Protein AF-Q1K111-F1 (afdb_monomer_lite)

Sequence (112 aa):
MMNDSLNTLRRFCPIERSYLVIVLLALLLSCILFTKAHALSSRQRPMDMLYNAADSDGNGLISETEWHTVMQKRFEEIDTNNDSQVSLEEMAASRETAKQRFRAMRQSGGAR

Organism: Desulfuromonas acetoxidans (strain DSM 684 / 11070) (NCBI:txid281689)

InterPro domains:
  IPR002048 EF-hand domain [PF13202] (52-71)
  IPR002048 EF-hand domain [PF13202] (72-91)
  IPR002048 EF-hand domain [PS50222] (42-77)
  IPR011992 EF-hand domain pair [SSF47473] (42-92)
  IPR018247 EF-Hand 1, calcium-binding site [PS00018] (55-67)

Structure (mmCIF, N/CA/C/O backbone):
data_AF-Q1K111-F1
#
_entry.id   AF-Q1K111-F1
#
loop_
_atom_site.group_PDB
_atom_site.id
_atom_site.type_symbol
_atom_site.label_atom_id
_atom_site.label_alt_id
_atom_site.label_comp_id
_atom_site.label_asym_id
_atom_site.label_entity_id
_atom_site.label_seq_id
_atom_site.pdbx_PDB_ins_code
_atom_site.Cartn_x
_atom_site.Cartn_y
_atom_site.Cartn_z
_atom_site.occupancy
_atom_site.B_iso_or_equiv
_atom_site.auth_seq_id
_atom_site.auth_comp_id
_atom_site.auth_asym_id
_atom_site.auth_atom_id
_atom_site.pdbx_PDB_model_num
ATOM 1 N N . MET A 1 1 ? 64.146 4.587 -51.206 1.00 52.47 1 MET A N 1
ATOM 2 C CA . MET A 1 1 ? 64.006 3.124 -51.031 1.00 52.47 1 MET A CA 1
ATOM 3 C C . MET A 1 1 ? 63.201 2.683 -49.797 1.00 52.47 1 MET A C 1
ATOM 5 O O . MET A 1 1 ? 63.079 1.485 -49.622 1.00 52.47 1 MET A O 1
ATOM 9 N N . MET A 1 2 ? 62.556 3.559 -49.006 1.00 54.41 2 MET A N 1
ATOM 10 C CA . MET A 1 2 ? 61.626 3.113 -47.940 1.00 54.41 2 MET A CA 1
ATOM 11 C C . MET A 1 2 ? 60.475 4.109 -47.675 1.00 54.41 2 MET A C 1
ATOM 13 O O . MET A 1 2 ? 60.204 4.435 -46.528 1.00 54.41 2 MET A O 1
ATOM 17 N N . ASN A 1 3 ? 59.798 4.644 -48.700 1.00 55.94 3 ASN A N 1
ATOM 18 C CA . ASN A 1 3 ? 58.554 5.402 -48.447 1.00 55.94 3 ASN A CA 1
ATOM 19 C C . ASN A 1 3 ? 57.391 5.086 -49.401 1.00 55.94 3 ASN A C 1
ATOM 21 O O . ASN A 1 3 ? 56.321 5.671 -49.281 1.00 55.94 3 ASN A O 1
ATOM 25 N N . ASP A 1 4 ? 57.563 4.109 -50.295 1.00 56.12 4 ASP A N 1
ATOM 26 C CA . ASP A 1 4 ? 56.508 3.687 -51.225 1.00 56.12 4 ASP A CA 1
ATOM 27 C C . ASP A 1 4 ? 55.656 2.518 -50.693 1.00 56.12 4 ASP A C 1
ATOM 29 O O . ASP A 1 4 ? 54.556 2.282 -51.187 1.00 56.12 4 ASP A O 1
ATOM 33 N N . SER A 1 5 ? 56.087 1.835 -49.622 1.00 55.78 5 SER A N 1
ATOM 34 C CA . SER A 1 5 ? 55.350 0.698 -49.032 1.00 55.78 5 SER A CA 1
ATOM 35 C C . SER A 1 5 ? 54.187 1.080 -48.107 1.00 55.78 5 SER A C 1
ATOM 37 O O . SER A 1 5 ? 53.498 0.191 -47.613 1.00 55.78 5 SER A O 1
ATOM 39 N N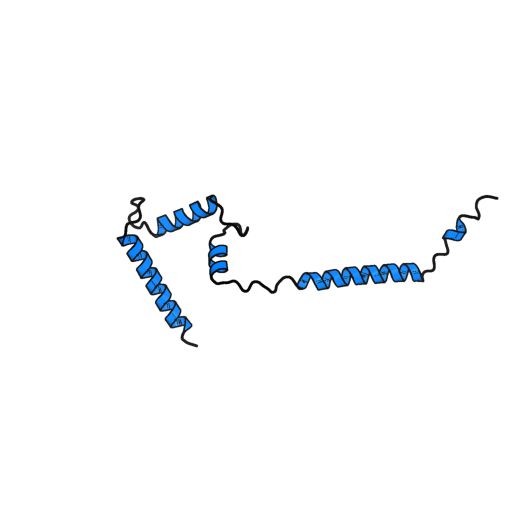 . LEU A 1 6 ? 53.924 2.370 -47.872 1.00 52.94 6 LEU A N 1
ATOM 40 C CA . LEU A 1 6 ? 52.774 2.809 -47.063 1.00 52.94 6 LEU A CA 1
ATOM 41 C C . LEU A 1 6 ? 51.559 3.235 -47.900 1.00 52.94 6 LEU A C 1
ATOM 43 O O . LEU A 1 6 ? 50.477 3.428 -47.349 1.00 52.94 6 LEU A O 1
ATOM 47 N N . ASN A 1 7 ? 51.687 3.327 -49.229 1.00 55.72 7 ASN A N 1
ATOM 48 C CA . ASN A 1 7 ? 50.559 3.671 -50.108 1.00 55.72 7 ASN A CA 1
ATOM 49 C C . ASN A 1 7 ? 49.740 2.456 -50.573 1.00 55.72 7 ASN A C 1
ATOM 51 O O . ASN A 1 7 ? 48.652 2.615 -51.130 1.00 55.72 7 ASN A O 1
ATOM 55 N N . THR A 1 8 ? 50.198 1.239 -50.286 1.00 54.88 8 THR A N 1
ATOM 56 C CA . THR A 1 8 ? 49.452 0.007 -50.579 1.00 54.88 8 THR A CA 1
ATOM 57 C C . THR A 1 8 ? 48.278 -0.211 -49.614 1.00 54.88 8 THR A C 1
ATOM 59 O O . THR A 1 8 ? 47.332 -0.912 -49.958 1.00 54.88 8 THR A O 1
ATOM 62 N N . LEU A 1 9 ? 48.266 0.458 -48.451 1.00 49.62 9 LEU A N 1
ATOM 63 C CA . LEU A 1 9 ? 47.168 0.409 -47.468 1.00 49.62 9 LEU A CA 1
ATOM 64 C C . LEU A 1 9 ? 46.088 1.487 -47.675 1.00 49.62 9 LEU A C 1
ATOM 66 O O . LEU A 1 9 ? 45.190 1.640 -46.850 1.00 49.62 9 LEU A O 1
ATOM 70 N N . ARG A 1 10 ? 46.129 2.227 -48.791 1.00 55.97 10 ARG A N 1
ATOM 71 C CA . ARG A 1 10 ? 45.065 3.165 -49.203 1.00 55.97 10 ARG A CA 1
ATOM 72 C C . ARG A 1 10 ? 44.125 2.608 -50.273 1.00 55.97 10 ARG A C 1
ATOM 74 O O . ARG A 1 10 ? 43.362 3.359 -50.870 1.00 55.97 10 ARG A O 1
ATOM 81 N N . ARG A 1 11 ? 44.142 1.295 -50.510 1.00 57.53 11 ARG A N 1
ATOM 82 C CA . ARG A 1 11 ? 43.226 0.620 -51.444 1.00 57.53 11 ARG A CA 1
ATOM 83 C C . ARG A 1 11 ? 42.224 -0.271 -50.718 1.00 57.53 11 ARG A C 1
ATOM 85 O O . ARG A 1 11 ? 42.028 -1.420 -51.089 1.00 57.53 11 ARG A O 1
ATOM 92 N N . PHE A 1 12 ? 41.574 0.259 -49.687 1.00 54.00 12 PHE A N 1
ATOM 93 C CA . PHE A 1 12 ? 40.385 -0.388 -49.142 1.00 54.00 12 PHE A CA 1
ATOM 94 C C . PHE A 1 12 ? 39.166 0.144 -49.891 1.00 54.00 12 PHE A C 1
ATOM 96 O O . PHE A 1 12 ? 38.782 1.304 -49.754 1.00 54.00 12 PHE A O 1
ATOM 103 N N . CYS A 1 13 ? 38.654 -0.719 -50.766 1.00 49.59 13 CYS A N 1
ATOM 104 C CA . CYS A 1 13 ? 37.489 -0.540 -51.623 1.00 49.59 13 CYS A CA 1
ATOM 105 C C . CYS A 1 13 ? 36.330 0.160 -50.872 1.00 49.59 13 CYS A C 1
ATOM 107 O O . CYS A 1 13 ? 36.056 -0.206 -49.726 1.00 49.59 13 CYS A O 1
ATOM 109 N N . PRO A 1 14 ? 35.601 1.120 -51.481 1.00 55.59 14 PRO A N 1
ATOM 110 C CA . PRO A 1 14 ? 34.495 1.829 -50.816 1.00 55.59 14 PRO A CA 1
ATOM 111 C C . PRO A 1 14 ? 33.347 0.901 -50.371 1.00 55.59 14 PRO A C 1
ATOM 113 O O . PRO A 1 14 ? 32.557 1.269 -49.508 1.00 55.59 14 PRO A O 1
ATOM 116 N N . ILE A 1 15 ? 33.292 -0.317 -50.915 1.00 58.72 15 ILE A N 1
ATOM 117 C CA . ILE A 1 15 ? 32.238 -1.314 -50.698 1.00 58.72 15 ILE A CA 1
ATOM 118 C C . ILE A 1 15 ? 32.279 -1.907 -49.274 1.00 58.72 15 ILE A C 1
ATOM 120 O O . ILE A 1 15 ? 31.231 -2.077 -48.655 1.00 58.72 15 ILE A O 1
ATOM 124 N N . GLU A 1 16 ? 33.469 -2.139 -48.708 1.00 62.19 16 GLU A N 1
ATOM 125 C CA . GLU A 1 16 ? 33.656 -2.718 -47.360 1.00 62.19 16 GLU A CA 1
ATOM 126 C C . GLU A 1 16 ? 33.174 -1.760 -46.256 1.00 62.19 16 GLU A C 1
ATOM 128 O O . GLU A 1 16 ? 32.518 -2.158 -45.292 1.00 62.19 16 GLU A O 1
ATOM 133 N N . ARG A 1 17 ? 33.440 -0.456 -46.427 1.00 66.75 17 ARG A N 1
ATOM 134 C CA . ARG A 1 17 ? 32.986 0.586 -45.492 1.00 66.75 17 ARG A CA 1
ATOM 135 C C . ARG A 1 17 ? 31.476 0.794 -45.565 1.00 66.75 17 ARG A C 1
ATOM 137 O O . ARG A 1 17 ? 30.852 0.998 -44.528 1.00 66.75 17 ARG A O 1
ATOM 144 N N . SER A 1 18 ? 30.886 0.699 -46.757 1.00 74.12 18 SER A N 1
ATOM 145 C CA . SER A 1 18 ? 29.431 0.754 -46.923 1.00 74.12 18 SER A CA 1
ATOM 146 C C . SER A 1 18 ? 28.732 -0.429 -46.251 1.00 74.12 18 SER A C 1
ATOM 148 O O . SER A 1 18 ? 27.710 -0.232 -45.599 1.00 74.12 18 SER A O 1
ATOM 150 N N . TYR A 1 19 ? 29.300 -1.635 -46.338 1.00 77.12 19 TYR A N 1
ATOM 151 C CA . TYR A 1 19 ? 28.715 -2.826 -45.719 1.00 77.12 19 TYR A CA 1
ATOM 152 C C . TYR A 1 19 ? 28.759 -2.766 -44.186 1.00 77.12 19 TYR A C 1
ATOM 154 O O . TYR A 1 19 ? 27.769 -3.069 -43.520 1.00 77.12 19 TYR A O 1
ATOM 162 N N . LEU A 1 20 ? 29.871 -2.278 -43.626 1.00 79.00 20 LEU A N 1
ATOM 163 C CA . LEU A 1 20 ? 30.030 -2.084 -42.184 1.00 79.00 20 LEU A CA 1
ATOM 164 C C . LEU A 1 20 ? 28.998 -1.082 -41.637 1.00 79.00 20 LEU A C 1
ATOM 166 O O . LEU A 1 20 ? 28.357 -1.352 -40.623 1.00 79.00 20 LEU A O 1
ATOM 170 N N . VAL A 1 21 ? 28.762 0.031 -42.342 1.00 83.44 21 VAL A N 1
ATOM 171 C CA . VAL A 1 21 ? 27.752 1.031 -41.952 1.00 83.44 21 VAL A CA 1
ATOM 172 C C . VAL A 1 21 ? 26.331 0.456 -42.004 1.00 83.44 21 VAL A C 1
ATOM 174 O O . VAL A 1 21 ? 25.549 0.691 -41.085 1.00 83.44 21 VAL A O 1
ATOM 177 N N . ILE A 1 22 ? 25.995 -0.335 -43.027 1.00 86.00 22 ILE A N 1
ATOM 178 C CA . ILE A 1 22 ? 24.657 -0.934 -43.170 1.00 86.00 22 ILE A CA 1
ATOM 179 C C . ILE A 1 22 ? 24.384 -1.967 -42.067 1.00 86.00 22 ILE A C 1
ATOM 181 O O . ILE A 1 22 ? 23.303 -1.949 -41.480 1.00 86.00 22 ILE A O 1
ATOM 185 N N . VAL A 1 23 ? 25.353 -2.828 -41.736 1.00 86.44 23 VAL A N 1
ATOM 186 C CA . VAL A 1 23 ? 25.207 -3.815 -40.649 1.00 86.44 23 VAL A CA 1
ATOM 187 C C . VAL A 1 23 ? 25.032 -3.118 -39.298 1.00 86.44 23 VAL A C 1
ATOM 189 O O . VAL A 1 23 ? 24.188 -3.522 -38.501 1.00 86.44 23 VAL A O 1
ATOM 192 N N . LEU A 1 24 ? 25.766 -2.030 -39.054 1.00 85.56 24 LEU A N 1
ATOM 193 C CA . LEU A 1 24 ? 25.672 -1.264 -37.810 1.00 85.56 24 LEU A CA 1
ATOM 194 C C . LEU A 1 24 ? 24.309 -0.561 -37.685 1.00 85.56 24 LEU A C 1
ATOM 196 O O . LEU A 1 24 ? 23.682 -0.617 -36.629 1.00 85.56 24 LEU A O 1
ATOM 200 N N . LEU A 1 25 ? 23.791 0.006 -38.779 1.00 86.62 25 LEU A N 1
ATOM 201 C CA . LEU A 1 25 ? 22.437 0.569 -38.827 1.00 86.62 25 LEU A CA 1
ATOM 202 C C . LEU A 1 25 ? 21.352 -0.500 -38.642 1.00 86.62 25 LEU A C 1
ATOM 204 O O . LEU A 1 25 ? 20.386 -0.254 -37.924 1.00 86.62 25 LEU A O 1
ATOM 208 N N . ALA A 1 26 ? 21.511 -1.688 -39.231 1.00 85.00 26 ALA A N 1
ATOM 209 C CA . ALA A 1 26 ? 20.571 -2.797 -39.067 1.00 85.00 26 ALA A CA 1
ATOM 210 C C . ALA A 1 26 ? 20.544 -3.325 -37.621 1.00 85.00 26 ALA A C 1
ATOM 212 O O . ALA A 1 26 ? 19.467 -3.578 -37.078 1.00 85.00 26 ALA A O 1
ATOM 213 N N . LEU A 1 27 ? 21.707 -3.421 -36.965 1.00 83.50 27 LEU A N 1
ATOM 214 C CA . LEU A 1 27 ? 21.811 -3.796 -35.552 1.00 83.50 27 LEU A CA 1
ATOM 215 C C . LEU A 1 27 ? 21.152 -2.752 -34.641 1.00 83.50 27 LEU A C 1
ATOM 217 O O . LEU A 1 27 ? 20.359 -3.112 -33.770 1.00 83.50 27 LEU A O 1
ATOM 221 N N . LEU A 1 28 ? 21.390 -1.462 -34.888 1.00 81.50 28 LEU A N 1
ATOM 222 C CA . LEU A 1 28 ? 20.743 -0.378 -34.143 1.00 81.50 28 LEU A CA 1
ATOM 223 C C . LEU A 1 28 ? 19.221 -0.350 -34.368 1.00 81.50 28 LEU A C 1
ATOM 225 O O . LEU A 1 28 ? 18.466 -0.218 -33.406 1.00 81.50 28 LEU A O 1
ATOM 229 N N . LEU A 1 29 ? 18.756 -0.549 -35.606 1.00 82.44 29 LEU A N 1
ATOM 230 C CA . LEU A 1 29 ? 17.330 -0.628 -35.938 1.00 82.44 29 LEU A CA 1
ATOM 231 C C . LEU A 1 29 ? 16.657 -1.815 -35.231 1.00 82.44 29 LEU A C 1
ATOM 233 O O . LEU A 1 29 ? 15.566 -1.673 -34.679 1.00 82.44 29 LEU A O 1
ATOM 237 N N . SER A 1 30 ? 17.324 -2.971 -35.195 1.00 75.12 30 SER A N 1
ATOM 238 C CA . SER A 1 30 ? 16.819 -4.160 -34.503 1.00 75.12 30 SER A CA 1
ATOM 239 C C . SER A 1 30 ? 16.714 -3.957 -32.983 1.00 75.12 30 SER A C 1
ATOM 241 O O . SER A 1 30 ? 15.726 -4.369 -32.377 1.00 75.12 30 SER A O 1
ATOM 243 N N . CYS A 1 31 ? 17.655 -3.222 -32.378 1.00 72.62 31 CYS A N 1
ATOM 244 C CA . CYS A 1 31 ? 17.629 -2.846 -30.961 1.00 72.62 31 CYS A CA 1
ATOM 245 C C . CYS A 1 31 ? 16.421 -1.947 -30.612 1.00 72.62 31 CYS A C 1
ATOM 247 O O . CYS A 1 31 ? 15.755 -2.134 -29.589 1.00 72.62 31 CYS A O 1
ATOM 249 N N . ILE A 1 32 ? 16.069 -1.016 -31.505 1.00 72.56 32 ILE A N 1
ATOM 250 C CA . ILE A 1 32 ? 14.913 -0.117 -31.336 1.00 72.56 32 ILE A CA 1
ATOM 251 C C . ILE A 1 32 ? 13.580 -0.880 -31.443 1.00 72.56 32 ILE A C 1
ATOM 253 O O . ILE A 1 32 ? 12.609 -0.531 -30.772 1.00 72.56 32 ILE A O 1
ATOM 257 N N . LEU A 1 33 ? 13.516 -1.936 -32.258 1.00 64.38 33 LEU A N 1
ATOM 258 C CA . LEU A 1 33 ? 12.312 -2.763 -32.394 1.00 64.38 33 LEU A CA 1
ATOM 259 C C . LEU A 1 33 ? 12.140 -3.749 -31.226 1.00 64.38 33 LEU A C 1
ATOM 261 O O . LEU A 1 33 ? 11.012 -4.005 -30.806 1.00 64.38 33 LEU A O 1
ATOM 265 N N . PHE A 1 34 ? 13.236 -4.261 -30.660 1.00 63.59 34 PHE A N 1
ATOM 266 C CA . PHE A 1 34 ? 13.196 -5.251 -29.577 1.00 63.59 34 PHE A CA 1
ATOM 267 C C . PHE A 1 34 ? 12.817 -4.651 -28.209 1.00 63.59 34 PHE A C 1
ATOM 269 O O . PHE A 1 34 ? 12.185 -5.311 -27.385 1.00 63.59 34 PHE A O 1
ATOM 276 N N . THR A 1 35 ? 13.107 -3.368 -27.974 1.00 59.06 35 THR A N 1
ATOM 277 C CA . THR A 1 35 ? 12.790 -2.676 -26.706 1.00 59.06 35 THR A CA 1
ATOM 278 C C . THR A 1 35 ? 11.294 -2.457 -26.453 1.00 59.06 35 THR A C 1
ATOM 280 O O . THR A 1 35 ? 10.900 -2.234 -25.310 1.00 59.06 35 THR A O 1
ATOM 283 N N . LYS A 1 36 ? 10.427 -2.569 -27.468 1.00 53.91 36 LYS A N 1
ATOM 284 C CA . LYS A 1 36 ? 8.969 -2.415 -27.293 1.00 53.91 36 LYS A CA 1
ATOM 285 C C . LYS A 1 36 ? 8.232 -3.701 -26.898 1.00 53.91 36 LYS A C 1
ATOM 287 O O . LYS A 1 36 ? 7.034 -3.644 -26.636 1.00 53.91 36 LYS A O 1
ATOM 292 N N . ALA A 1 37 ? 8.913 -4.846 -26.830 1.00 54.56 37 ALA A N 1
ATOM 293 C CA . ALA A 1 37 ? 8.277 -6.143 -26.578 1.00 54.56 37 ALA A CA 1
ATOM 294 C C . ALA A 1 37 ? 8.177 -6.538 -25.087 1.00 54.56 37 ALA A C 1
ATOM 296 O O . ALA A 1 37 ? 7.596 -7.572 -24.770 1.00 54.56 37 ALA A O 1
ATOM 297 N N . HIS A 1 38 ? 8.683 -5.722 -24.157 1.00 54.00 38 HIS A N 1
ATOM 298 C CA . HIS A 1 38 ? 8.741 -6.060 -22.725 1.00 54.00 38 HIS A CA 1
ATOM 299 C C . HIS A 1 38 ? 7.571 -5.535 -21.869 1.00 54.00 38 HIS A C 1
ATOM 301 O O . HIS A 1 38 ? 7.687 -5.478 -20.649 1.00 54.00 38 HIS A O 1
ATOM 307 N N . ALA A 1 39 ? 6.434 -5.166 -22.466 1.00 57.47 39 ALA A N 1
ATOM 308 C CA . ALA A 1 39 ? 5.305 -4.572 -21.732 1.00 57.47 39 ALA A CA 1
ATOM 309 C C . ALA A 1 39 ? 3.992 -5.370 -21.817 1.00 57.47 39 ALA A C 1
ATOM 311 O O . ALA A 1 39 ? 2.915 -4.795 -21.690 1.00 57.47 39 ALA A O 1
ATOM 312 N N . LEU A 1 40 ? 4.042 -6.685 -22.048 1.00 52.69 40 LEU A N 1
ATOM 313 C CA . LEU A 1 40 ? 2.828 -7.501 -22.171 1.00 52.69 40 LEU A CA 1
ATOM 314 C C . LEU A 1 40 ? 2.947 -8.843 -21.448 1.00 52.69 40 LEU A C 1
ATOM 316 O O . LEU A 1 40 ? 2.819 -9.882 -22.079 1.00 52.69 40 LEU A O 1
ATOM 320 N N . SER A 1 41 ? 3.173 -8.853 -20.132 1.00 55.97 41 SER A N 1
ATOM 321 C CA . SER A 1 41 ? 2.730 -9.992 -19.311 1.00 55.97 41 SER A CA 1
ATOM 322 C C . SER A 1 41 ? 2.819 -9.707 -17.810 1.00 55.97 41 SER A C 1
ATOM 324 O O . SER A 1 41 ? 3.579 -10.344 -17.086 1.00 55.97 41 SER A O 1
ATOM 326 N N . SER A 1 42 ? 1.977 -8.816 -17.302 1.00 57.75 42 SER A N 1
ATOM 327 C CA . SER A 1 42 ? 1.489 -8.966 -15.932 1.00 57.75 42 SER A CA 1
ATOM 328 C C . SER A 1 42 ? -0.022 -9.115 -16.000 1.00 57.75 42 SER A C 1
ATOM 330 O O . SER A 1 42 ? -0.799 -8.168 -15.924 1.00 57.75 42 SER A O 1
ATOM 332 N N . ARG A 1 43 ? -0.474 -10.361 -16.165 1.00 55.28 43 ARG A N 1
ATOM 333 C CA . ARG A 1 43 ? -1.824 -10.726 -15.739 1.00 55.28 43 ARG A CA 1
ATOM 334 C C . ARG A 1 43 ? -1.817 -10.631 -14.214 1.00 55.28 43 ARG A C 1
ATOM 336 O O . ARG A 1 43 ? -1.614 -11.647 -13.556 1.00 55.28 43 ARG A O 1
ATOM 343 N N . GLN A 1 44 ? -1.930 -9.406 -13.690 1.00 54.12 44 GLN A N 1
ATOM 344 C CA . GLN A 1 44 ? -1.950 -9.118 -12.260 1.00 54.12 44 GLN A CA 1
ATOM 345 C C . GLN A 1 44 ? -3.041 -9.978 -11.646 1.00 54.12 44 GLN A C 1
ATOM 347 O O . GLN A 1 44 ? -4.235 -9.822 -11.926 1.00 54.12 44 GLN A O 1
ATOM 352 N N . ARG A 1 45 ? -2.612 -10.957 -10.857 1.00 60.00 45 ARG A N 1
ATOM 353 C CA . ARG A 1 45 ? -3.526 -11.706 -10.015 1.00 60.00 45 ARG A CA 1
ATOM 354 C C . ARG A 1 45 ? -4.119 -10.687 -9.038 1.00 60.00 45 ARG A C 1
ATOM 356 O O . ARG A 1 45 ? -3.436 -9.736 -8.669 1.00 60.00 45 ARG A O 1
ATOM 363 N N . PRO A 1 46 ? -5.371 -10.845 -8.592 1.00 61.06 46 PRO A N 1
ATOM 364 C CA . PRO A 1 46 ? -5.971 -9.910 -7.637 1.00 61.06 46 PRO A CA 1
ATOM 365 C C . PRO A 1 46 ? -5.118 -9.715 -6.367 1.00 61.06 46 PRO A C 1
ATOM 367 O O . PRO A 1 46 ? -5.156 -8.647 -5.766 1.00 61.06 46 PRO A O 1
ATOM 370 N N . MET A 1 47 ? -4.293 -10.706 -6.007 1.00 59.53 47 MET A N 1
ATOM 371 C CA . MET A 1 47 ? -3.301 -10.597 -4.932 1.00 59.53 47 MET A CA 1
ATOM 372 C C . MET A 1 47 ? -2.163 -9.614 -5.237 1.00 59.53 47 MET A C 1
ATOM 374 O O . MET A 1 47 ? -1.732 -8.907 -4.334 1.00 59.53 47 MET A O 1
ATOM 378 N N . ASP A 1 48 ? -1.724 -9.512 -6.492 1.00 68.06 48 ASP A N 1
ATOM 379 C CA . ASP A 1 48 ? -0.638 -8.615 -6.905 1.00 68.06 48 ASP A CA 1
ATOM 380 C C . ASP A 1 48 ? -1.076 -7.148 -6.811 1.00 68.06 48 ASP A C 1
ATOM 382 O O . ASP A 1 48 ? -0.278 -6.281 -6.479 1.00 68.06 48 ASP A O 1
ATOM 386 N N . MET A 1 49 ? -2.362 -6.852 -7.048 1.00 67.19 49 MET A N 1
ATOM 387 C CA . MET A 1 49 ? -2.885 -5.493 -6.858 1.00 67.19 49 MET A CA 1
ATOM 388 C C . MET A 1 49 ? -2.911 -5.085 -5.387 1.00 67.19 49 MET A C 1
ATOM 390 O O . MET A 1 49 ? -2.604 -3.942 -5.071 1.00 67.19 49 MET A O 1
ATOM 394 N N . LEU A 1 50 ? -3.276 -6.006 -4.490 1.00 69.44 50 LEU A N 1
ATOM 395 C CA . LEU A 1 50 ? -3.274 -5.726 -3.056 1.00 69.44 50 LEU A CA 1
ATOM 396 C C . LEU A 1 50 ? -1.845 -5.560 -2.530 1.00 69.44 50 LEU A C 1
ATOM 398 O O . LEU A 1 50 ? -1.598 -4.690 -1.703 1.00 69.44 50 LEU A O 1
ATOM 402 N N . TYR A 1 51 ? -0.921 -6.379 -3.032 1.00 71.38 51 TYR A N 1
ATOM 403 C CA . TYR A 1 51 ? 0.491 -6.306 -2.682 1.00 71.38 51 TYR A CA 1
ATOM 404 C C . TYR A 1 51 ? 1.108 -4.977 -3.126 1.00 71.38 51 TYR A C 1
ATOM 406 O O . TYR A 1 51 ? 1.657 -4.255 -2.303 1.00 71.38 51 TYR A O 1
ATOM 414 N N . ASN A 1 52 ? 0.893 -4.588 -4.385 1.00 71.19 52 ASN A N 1
ATOM 415 C CA . ASN A 1 52 ? 1.360 -3.305 -4.917 1.00 71.19 52 ASN A CA 1
ATOM 416 C C . ASN A 1 52 ? 0.671 -2.093 -4.273 1.00 71.19 52 ASN A C 1
ATOM 418 O O . ASN A 1 52 ? 1.180 -0.987 -4.362 1.00 71.19 52 ASN A O 1
ATOM 422 N N . ALA A 1 53 ? -0.510 -2.265 -3.676 1.00 70.44 53 ALA A N 1
ATOM 423 C CA . ALA A 1 53 ? -1.165 -1.199 -2.921 1.00 70.44 53 ALA A CA 1
ATOM 424 C C . ALA A 1 53 ? -0.592 -1.036 -1.503 1.00 70.44 53 ALA A C 1
ATOM 426 O O . ALA A 1 53 ? -0.801 0.005 -0.884 1.00 70.44 53 ALA A O 1
ATOM 427 N N . ALA A 1 54 ? 0.067 -2.067 -0.969 1.00 73.00 54 ALA A N 1
ATOM 428 C CA . ALA A 1 54 ? 0.741 -2.017 0.326 1.00 73.00 54 ALA A CA 1
ATOM 429 C C . ALA A 1 54 ? 2.198 -1.548 0.193 1.00 73.00 54 ALA A C 1
ATOM 431 O O . ALA A 1 54 ? 2.679 -0.809 1.050 1.00 73.00 54 ALA A O 1
ATOM 432 N N . ASP A 1 55 ? 2.861 -1.966 -0.884 1.00 77.19 55 ASP A N 1
ATOM 433 C CA . ASP A 1 55 ? 4.198 -1.541 -1.288 1.00 77.19 55 ASP A CA 1
ATOM 434 C C . ASP A 1 55 ? 4.180 -0.056 -1.697 1.00 77.19 55 ASP A C 1
ATOM 436 O O . ASP A 1 55 ? 3.628 0.321 -2.733 1.00 77.19 55 ASP A O 1
ATOM 440 N N . SER A 1 56 ? 4.705 0.803 -0.823 1.00 74.44 56 SER A N 1
ATOM 441 C CA . SER A 1 56 ? 4.629 2.257 -0.995 1.00 74.44 56 SER A CA 1
ATOM 442 C C . SER A 1 56 ? 5.798 2.794 -1.814 1.00 74.44 56 SER A C 1
ATOM 444 O O . SER A 1 56 ? 5.663 3.850 -2.438 1.00 74.44 56 SER A O 1
ATOM 446 N N . ASP A 1 57 ? 6.932 2.092 -1.808 1.00 77.06 57 ASP A N 1
ATOM 447 C CA . ASP A 1 57 ? 8.121 2.462 -2.571 1.00 77.06 57 ASP A CA 1
ATOM 448 C C . ASP A 1 57 ? 8.206 1.768 -3.949 1.00 77.06 57 ASP A C 1
ATOM 450 O O . ASP A 1 57 ? 8.955 2.220 -4.823 1.00 77.06 57 ASP A O 1
ATOM 454 N N . GLY A 1 58 ? 7.373 0.750 -4.188 1.00 77.25 58 GLY A N 1
ATOM 455 C CA . GLY A 1 58 ? 7.233 0.057 -5.466 1.00 77.25 58 GLY A CA 1
ATOM 456 C C . GLY A 1 58 ? 8.379 -0.909 -5.765 1.00 77.25 58 GLY A C 1
ATOM 457 O O . GLY A 1 58 ? 8.639 -1.199 -6.940 1.00 77.25 58 GLY A O 1
ATOM 458 N N . ASN A 1 59 ? 9.101 -1.367 -4.739 1.00 78.38 59 ASN A N 1
ATOM 459 C CA . ASN A 1 59 ? 10.265 -2.239 -4.887 1.00 78.38 59 ASN A CA 1
ATOM 460 C C . ASN A 1 59 ? 9.898 -3.741 -5.012 1.00 78.38 59 ASN A C 1
ATOM 462 O O . ASN A 1 59 ? 10.771 -4.570 -5.292 1.00 78.38 59 ASN A O 1
ATOM 466 N N . GLY A 1 60 ? 8.620 -4.099 -4.847 1.00 73.94 60 GLY A N 1
ATOM 467 C CA . GLY A 1 60 ? 8.108 -5.469 -4.898 1.00 73.94 60 GLY A CA 1
ATOM 468 C C . GLY A 1 60 ? 8.301 -6.279 -3.609 1.00 73.94 60 GLY A C 1
ATOM 469 O O . GLY A 1 60 ? 8.101 -7.496 -3.632 1.00 73.94 60 GLY A O 1
ATOM 470 N N . LEU A 1 61 ? 8.679 -5.638 -2.502 1.00 79.75 61 LEU A N 1
ATOM 471 C CA . LEU A 1 61 ? 8.917 -6.197 -1.172 1.00 79.75 61 LEU A CA 1
ATOM 472 C C . LEU A 1 61 ? 8.310 -5.276 -0.106 1.00 79.75 61 LEU A C 1
ATOM 474 O O . LEU A 1 61 ? 8.630 -4.102 -0.027 1.00 79.75 61 LEU A O 1
ATOM 478 N N . ILE A 1 62 ? 7.507 -5.827 0.801 1.00 80.25 62 ILE A N 1
ATOM 479 C CA . ILE A 1 62 ? 7.011 -5.056 1.950 1.00 80.25 62 ILE A CA 1
ATOM 480 C C . ILE A 1 62 ? 8.095 -5.030 3.031 1.00 80.25 62 ILE A C 1
ATOM 482 O O . ILE A 1 62 ? 8.387 -6.058 3.652 1.00 80.25 62 ILE A O 1
ATOM 486 N N . SER A 1 63 ? 8.681 -3.858 3.262 1.00 83.12 63 SER A N 1
ATOM 487 C CA . SER A 1 63 ? 9.632 -3.633 4.352 1.00 83.12 63 SER A CA 1
ATOM 488 C C . SER A 1 63 ? 8.933 -3.510 5.716 1.00 83.12 63 SER A C 1
ATOM 490 O O . SER A 1 63 ? 7.738 -3.225 5.813 1.00 83.12 63 SER A O 1
ATOM 492 N N . GLU A 1 64 ? 9.682 -3.695 6.809 1.00 84.94 64 GLU A N 1
ATOM 493 C CA . GLU A 1 64 ? 9.160 -3.530 8.177 1.00 84.94 64 GLU A CA 1
ATOM 494 C C . GLU A 1 64 ? 8.619 -2.111 8.418 1.00 84.94 64 GLU A C 1
ATOM 496 O O . GLU A 1 64 ? 7.590 -1.923 9.067 1.00 84.94 64 GLU A O 1
ATOM 501 N N . THR A 1 65 ? 9.275 -1.102 7.846 1.00 86.19 65 THR A N 1
ATOM 502 C CA . THR A 1 65 ? 8.879 0.304 7.982 1.00 86.19 65 THR A CA 1
ATOM 503 C C . THR A 1 65 ? 7.558 0.595 7.267 1.00 86.19 65 THR A C 1
ATOM 505 O O . THR A 1 65 ? 6.692 1.292 7.806 1.00 86.19 65 THR A O 1
ATOM 508 N N . GLU A 1 66 ? 7.364 0.024 6.078 1.00 80.56 66 GLU A N 1
ATOM 509 C CA . GLU A 1 66 ? 6.095 0.112 5.349 1.00 80.56 66 GLU A CA 1
ATOM 510 C C . GLU A 1 66 ? 4.986 -0.639 6.077 1.00 80.56 66 GLU A C 1
ATOM 512 O O . GLU A 1 66 ? 3.881 -0.115 6.226 1.00 80.56 66 GLU A O 1
ATOM 517 N N . TRP A 1 67 ? 5.296 -1.818 6.620 1.00 82.00 67 TRP A N 1
ATOM 518 C CA . TRP A 1 67 ? 4.357 -2.565 7.444 1.00 82.00 67 TRP A CA 1
ATOM 519 C C . TRP A 1 67 ? 3.893 -1.750 8.654 1.00 82.00 67 TRP A C 1
ATOM 521 O O . TRP A 1 67 ? 2.689 -1.608 8.861 1.00 82.00 67 TRP A O 1
ATOM 531 N N . HIS A 1 68 ? 4.817 -1.154 9.413 1.00 85.88 68 HIS A N 1
ATOM 532 C CA . HIS A 1 68 ? 4.480 -0.304 10.557 1.00 85.88 68 HIS A CA 1
ATOM 533 C C . HIS A 1 68 ? 3.607 0.888 10.161 1.00 85.88 68 HIS A C 1
ATOM 535 O O . HIS A 1 68 ? 2.604 1.156 10.819 1.00 85.88 68 HIS A O 1
ATOM 541 N N . THR A 1 69 ? 3.939 1.561 9.059 1.00 85.44 69 THR A N 1
ATOM 542 C CA . THR A 1 69 ? 3.184 2.726 8.578 1.00 85.44 69 THR A CA 1
ATOM 543 C C . THR A 1 69 ? 1.758 2.346 8.175 1.00 85.44 69 THR A C 1
ATOM 545 O O . THR A 1 69 ? 0.800 3.047 8.510 1.00 85.44 69 THR A O 1
ATOM 548 N N . VAL A 1 70 ? 1.591 1.225 7.467 1.00 84.75 70 VAL A N 1
ATOM 549 C CA . VAL A 1 70 ? 0.273 0.734 7.045 1.00 84.75 70 VAL A CA 1
ATOM 550 C C . VAL A 1 70 ? -0.530 0.225 8.240 1.00 84.75 70 VAL A C 1
ATOM 552 O O . VAL A 1 70 ? -1.724 0.511 8.332 1.00 84.75 70 VAL A O 1
ATOM 555 N N . MET A 1 71 ? 0.098 -0.508 9.160 1.00 84.31 71 MET A N 1
ATOM 556 C CA . MET A 1 71 ? -0.572 -1.003 10.362 1.00 84.31 71 MET A CA 1
ATOM 557 C C . MET A 1 71 ? -1.010 0.136 11.270 1.00 84.31 71 MET A C 1
ATOM 559 O O . MET A 1 71 ? -2.133 0.090 11.751 1.00 84.31 71 MET A O 1
ATOM 563 N N . GLN A 1 72 ? -0.188 1.169 11.452 1.00 87.00 72 GLN A N 1
ATOM 564 C CA . GLN A 1 72 ? -0.551 2.328 12.262 1.00 87.00 72 GLN A CA 1
ATOM 565 C C . GLN A 1 72 ? -1.777 3.047 11.691 1.00 87.00 72 GLN A C 1
ATOM 567 O O . GLN A 1 72 ? -2.747 3.255 12.410 1.00 87.00 72 GLN A O 1
ATOM 572 N N . LYS A 1 73 ? -1.790 3.339 10.384 1.00 86.50 7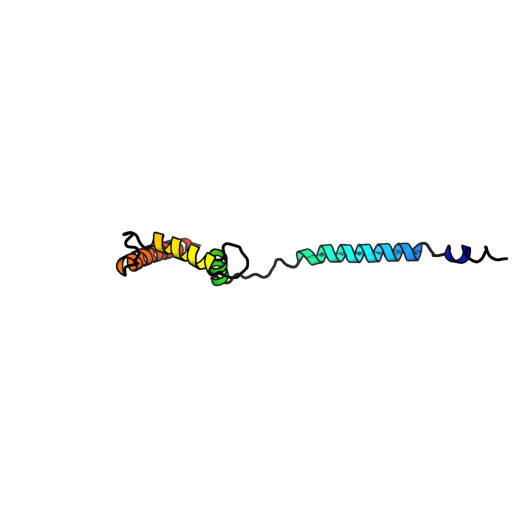3 LYS A N 1
ATOM 573 C CA . LYS A 1 73 ? -2.961 3.954 9.737 1.00 86.50 73 LYS A CA 1
ATOM 574 C C . LYS A 1 73 ? -4.215 3.097 9.886 1.00 86.50 73 LYS A C 1
ATOM 576 O O . LYS A 1 73 ? -5.280 3.604 10.206 1.00 86.50 73 LYS A O 1
ATOM 581 N N . ARG A 1 74 ? -4.092 1.782 9.679 1.00 84.94 74 ARG A N 1
ATOM 582 C CA . ARG A 1 74 ? -5.220 0.855 9.856 1.00 84.94 74 ARG A CA 1
ATOM 583 C C . ARG A 1 74 ? -5.691 0.777 11.298 1.00 84.94 74 ARG A C 1
ATOM 585 O O . ARG A 1 74 ? -6.878 0.597 11.530 1.00 84.94 74 ARG A O 1
ATOM 592 N N . PHE A 1 75 ? -4.765 0.860 12.240 1.00 86.44 75 PHE A N 1
ATOM 593 C CA . PHE A 1 75 ? -5.069 0.859 13.655 1.00 86.44 75 PHE A CA 1
ATOM 594 C C . PHE A 1 75 ? -5.884 2.102 14.017 1.00 86.44 75 PHE A C 1
ATOM 596 O O . PHE A 1 75 ? -6.978 1.955 14.538 1.00 86.44 75 PHE A O 1
ATOM 603 N N . GLU A 1 76 ? -5.426 3.289 13.615 1.00 87.00 76 GLU A N 1
ATOM 604 C CA . GLU A 1 76 ? -6.139 4.565 13.792 1.00 87.00 76 GLU A CA 1
ATOM 605 C C . GLU A 1 76 ? -7.523 4.582 13.109 1.00 87.00 76 GLU A C 1
ATOM 607 O O . GLU A 1 76 ? -8.447 5.238 13.577 1.00 87.00 76 GLU A O 1
ATOM 612 N N . GLU A 1 77 ? -7.696 3.853 12.002 1.00 85.81 77 GLU A N 1
ATOM 613 C CA . GLU A 1 77 ? -8.993 3.714 11.325 1.00 85.81 77 GLU A CA 1
ATOM 614 C C . GLU A 1 77 ? -9.977 2.777 12.051 1.00 85.81 77 GLU A C 1
ATOM 616 O O . GLU A 1 77 ? -11.190 2.919 11.879 1.00 85.81 77 GLU A O 1
ATOM 621 N N . ILE A 1 78 ? -9.477 1.783 12.795 1.00 86.44 78 ILE A N 1
ATOM 622 C CA . ILE A 1 78 ? -10.301 0.771 13.478 1.00 86.44 78 ILE A CA 1
ATOM 623 C C . ILE A 1 78 ? -10.574 1.173 14.930 1.00 86.44 78 ILE A C 1
ATOM 625 O O . ILE A 1 78 ? -11.701 0.997 15.392 1.00 86.44 78 ILE A O 1
ATOM 629 N N . ASP A 1 79 ? -9.561 1.696 15.619 1.00 87.25 79 ASP A N 1
ATOM 630 C CA . ASP A 1 79 ? -9.623 2.202 16.989 1.00 87.25 79 ASP A CA 1
ATOM 631 C C . ASP A 1 79 ? -10.382 3.539 17.012 1.00 87.25 79 ASP A C 1
ATOM 633 O O . ASP A 1 79 ? -9.829 4.641 16.985 1.00 87.25 79 ASP A O 1
ATOM 637 N N . THR A 1 80 ? -11.707 3.435 16.999 1.00 85.06 80 THR A N 1
ATOM 638 C CA . THR A 1 80 ? -12.594 4.599 17.034 1.00 85.06 80 THR A CA 1
ATOM 639 C C . THR A 1 80 ? -12.652 5.239 18.413 1.00 85.06 80 THR A C 1
ATOM 641 O O . THR A 1 80 ? -12.923 6.440 18.523 1.00 85.06 80 THR A O 1
ATOM 644 N N . ASN A 1 81 ? -12.420 4.455 19.467 1.00 86.44 81 ASN A N 1
ATOM 645 C CA . ASN A 1 81 ? -12.479 4.928 20.842 1.00 86.44 81 ASN A CA 1
ATOM 646 C C . ASN A 1 81 ? -11.133 5.518 21.332 1.00 86.44 81 ASN A C 1
ATOM 648 O O . ASN A 1 81 ? -11.115 6.178 22.372 1.00 86.44 81 ASN A O 1
ATOM 652 N N . ASN A 1 82 ? -10.069 5.391 20.529 1.00 85.50 82 ASN A N 1
ATOM 653 C CA . ASN A 1 82 ? -8.700 5.846 20.779 1.00 85.50 82 ASN A CA 1
ATOM 654 C C . ASN A 1 82 ? -8.104 5.273 22.076 1.00 85.50 82 ASN A C 1
ATOM 656 O O . ASN A 1 82 ? -7.327 5.947 22.763 1.00 85.50 82 ASN A O 1
ATOM 660 N N . ASP A 1 83 ? -8.475 4.044 22.440 1.00 89.12 83 ASP A N 1
ATOM 661 C CA . ASP A 1 83 ? -7.982 3.377 23.648 1.00 89.12 83 ASP A CA 1
ATOM 662 C C . ASP A 1 83 ? -6.648 2.638 23.435 1.00 89.12 83 ASP A C 1
ATOM 664 O O . ASP A 1 83 ? -6.131 1.993 24.357 1.00 89.12 83 ASP A O 1
ATOM 668 N N . SER A 1 84 ? -6.045 2.795 22.249 1.00 82.69 84 SER A N 1
ATOM 669 C CA . SER A 1 84 ? -4.804 2.132 21.838 1.00 82.69 84 SER A CA 1
ATOM 670 C C . SER A 1 84 ? -4.902 0.606 21.838 1.00 82.69 84 SER A C 1
ATOM 672 O O . SER A 1 84 ? -3.881 -0.088 21.783 1.00 82.69 84 SER A O 1
ATOM 674 N N . GLN A 1 85 ? -6.120 0.064 21.838 1.00 85.94 85 GLN A N 1
ATOM 675 C CA . GLN A 1 85 ? -6.430 -1.337 21.603 1.00 85.94 85 GLN A CA 1
ATOM 676 C C . GLN A 1 85 ? -7.514 -1.444 20.520 1.00 85.94 85 GLN A C 1
ATOM 678 O O . GLN A 1 85 ? -8.172 -0.485 20.153 1.00 85.94 85 GLN A O 1
ATOM 683 N N . VAL A 1 86 ? -7.657 -2.632 19.935 1.00 85.62 86 VAL A N 1
ATOM 684 C CA . VAL A 1 86 ? -8.770 -2.914 19.022 1.00 85.62 86 VAL A CA 1
ATOM 685 C C . VAL A 1 86 ? -9.677 -3.907 19.716 1.00 85.62 86 VAL A C 1
ATOM 687 O O . VAL A 1 86 ? -9.301 -5.067 19.926 1.00 85.62 86 VAL A O 1
ATOM 690 N N . SER A 1 87 ? -10.874 -3.451 20.064 1.00 89.19 87 SER A N 1
ATOM 691 C CA . SER A 1 87 ? -11.908 -4.310 20.634 1.00 89.19 87 SER A CA 1
ATOM 692 C C . SER A 1 87 ? -12.546 -5.217 19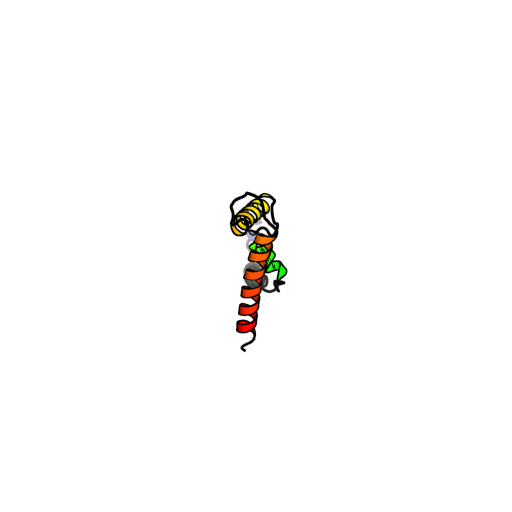.570 1.00 89.19 87 SER A C 1
ATOM 694 O O . SER A 1 87 ? -12.461 -4.989 18.355 1.00 89.19 87 SER A O 1
ATOM 696 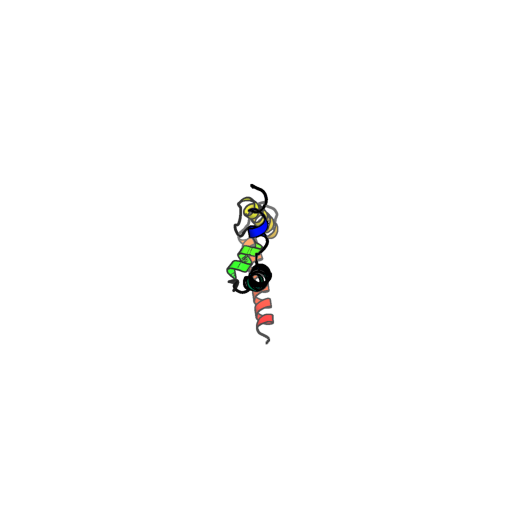N N . LEU A 1 88 ? -13.207 -6.290 20.015 1.00 88.06 88 LEU A N 1
ATOM 697 C CA . LEU A 1 88 ? -13.946 -7.177 19.109 1.00 88.06 88 LEU A CA 1
ATOM 698 C C . LEU A 1 88 ? -15.103 -6.437 18.434 1.00 88.06 88 LEU A C 1
ATOM 700 O O . LEU A 1 88 ? -15.416 -6.702 17.272 1.00 88.06 88 LEU A O 1
ATOM 704 N N . GLU A 1 89 ? -15.713 -5.507 19.159 1.00 87.88 89 GLU A N 1
ATOM 705 C CA . GLU A 1 89 ? -16.816 -4.668 18.720 1.00 87.88 89 GLU A CA 1
ATOM 706 C C . GLU A 1 89 ? -16.383 -3.726 17.588 1.00 87.88 89 GLU A C 1
ATOM 708 O O . GLU A 1 89 ? -17.060 -3.659 16.560 1.00 87.88 89 GLU A O 1
ATOM 713 N N . GLU A 1 90 ? -15.225 -3.0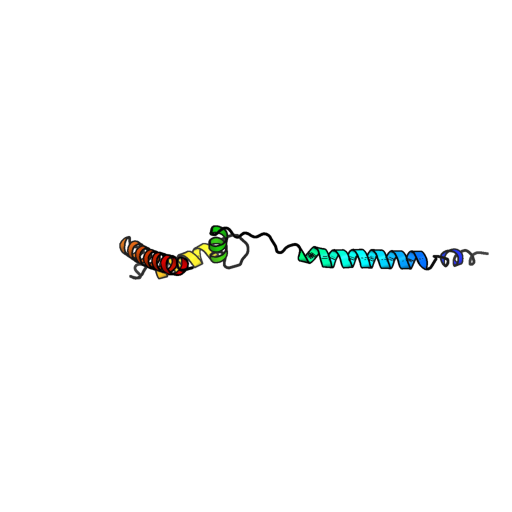75 17.713 1.00 87.50 90 GLU A N 1
ATOM 714 C CA . GLU A 1 90 ? -14.666 -2.198 16.672 1.00 87.50 90 GLU A CA 1
ATOM 715 C C . GLU A 1 90 ? -14.289 -2.970 15.411 1.00 87.50 90 GLU A C 1
ATOM 717 O O . GLU A 1 90 ? -14.633 -2.584 14.286 1.00 87.50 90 GLU A O 1
ATOM 722 N N . MET A 1 91 ? -13.673 -4.140 15.581 1.00 86.94 91 MET A N 1
ATOM 723 C CA . MET A 1 91 ? -13.369 -5.008 14.451 1.00 86.94 91 MET A CA 1
ATOM 724 C C . MET A 1 91 ? -14.643 -5.556 13.784 1.00 86.94 91 MET A C 1
ATOM 726 O O . MET A 1 91 ? -14.687 -5.699 12.556 1.00 86.94 91 MET A O 1
ATOM 730 N N . ALA A 1 92 ? -15.702 -5.835 14.550 1.00 89.19 92 ALA A N 1
ATOM 731 C CA . ALA A 1 92 ? -16.998 -6.233 14.008 1.00 89.19 92 ALA A CA 1
ATOM 732 C C . ALA A 1 92 ? -17.670 -5.087 13.230 1.00 89.19 92 ALA A C 1
ATOM 734 O O . ALA A 1 92 ? -18.177 -5.322 12.129 1.00 89.19 92 ALA A O 1
ATOM 735 N N . ALA A 1 93 ? -17.620 -3.857 13.748 1.00 88.38 93 ALA A N 1
ATOM 736 C CA .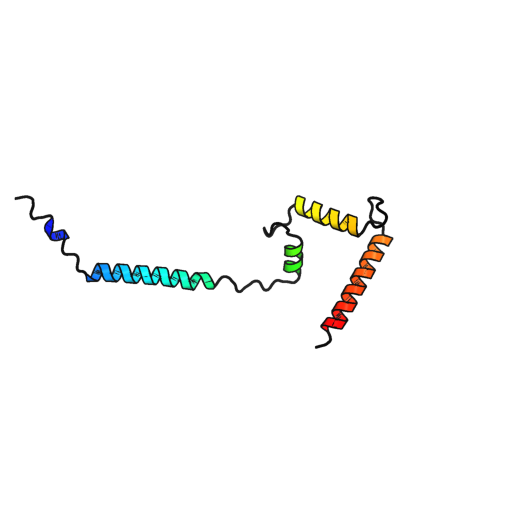 ALA A 1 93 ? -18.159 -2.670 13.087 1.00 88.38 93 ALA A CA 1
ATOM 737 C C . ALA A 1 93 ? -17.441 -2.375 11.757 1.00 88.38 93 ALA A C 1
ATOM 739 O O . ALA A 1 93 ? -18.094 -2.170 10.725 1.00 88.38 93 ALA A O 1
ATOM 740 N N . SER A 1 94 ? -16.106 -2.445 11.752 1.00 86.19 94 SER A N 1
ATOM 741 C CA . SER A 1 94 ? -15.281 -2.306 10.544 1.00 86.19 94 SER A CA 1
ATOM 742 C C . SER A 1 94 ? -15.582 -3.407 9.513 1.00 86.19 94 SER A C 1
ATOM 744 O O . SER A 1 94 ? -15.740 -3.160 8.312 1.00 86.19 94 SER A O 1
ATOM 746 N N . ARG A 1 95 ? -15.774 -4.652 9.971 1.00 87.31 95 ARG A N 1
ATOM 747 C CA . ARG A 1 95 ? -16.128 -5.769 9.084 1.00 87.31 95 ARG A CA 1
ATOM 748 C C . ARG A 1 95 ? -17.519 -5.612 8.472 1.00 87.31 95 ARG A C 1
ATOM 750 O O . ARG A 1 95 ? -17.695 -5.930 7.294 1.00 87.31 95 ARG A O 1
ATOM 757 N N . GLU A 1 96 ? -18.505 -5.150 9.236 1.00 90.44 96 GLU A N 1
ATOM 758 C CA . GLU A 1 96 ? -19.865 -4.964 8.724 1.00 90.44 96 GLU A CA 1
ATOM 759 C C . GLU A 1 96 ? -19.915 -3.833 7.684 1.00 90.44 96 GLU A C 1
ATOM 761 O O . GLU A 1 96 ? -20.504 -4.012 6.616 1.00 90.44 96 GLU A O 1
ATOM 766 N N . THR A 1 97 ? -19.209 -2.722 7.912 1.00 88.56 97 THR A N 1
ATOM 767 C CA . THR A 1 97 ? -19.078 -1.646 6.910 1.00 88.56 97 THR A CA 1
ATOM 768 C C . THR A 1 97 ? -18.365 -2.120 5.640 1.00 88.56 97 THR A C 1
ATOM 770 O O . THR A 1 97 ? -18.840 -1.862 4.528 1.00 88.56 97 THR A O 1
ATOM 773 N N . ALA A 1 98 ? -17.281 -2.893 5.765 1.00 87.50 98 ALA A N 1
ATOM 774 C CA . ALA A 1 98 ? -16.606 -3.496 4.613 1.00 87.50 98 ALA A CA 1
ATOM 775 C C . ALA A 1 98 ? -17.530 -4.453 3.832 1.00 87.50 98 ALA A C 1
ATOM 777 O O . ALA A 1 98 ? -17.584 -4.424 2.598 1.00 87.50 98 ALA A O 1
ATOM 778 N N . LYS A 1 99 ? -18.318 -5.267 4.542 1.00 89.44 99 LYS A N 1
ATOM 779 C CA . LYS A 1 99 ? -19.298 -6.191 3.955 1.00 89.44 99 LYS A CA 1
ATOM 780 C C . LYS A 1 99 ? -20.412 -5.453 3.214 1.00 89.44 99 LYS A C 1
ATOM 782 O O . LYS A 1 99 ? -20.811 -5.893 2.133 1.00 89.44 99 LYS A O 1
ATOM 787 N N . GLN A 1 100 ? -20.899 -4.336 3.752 1.00 91.56 100 GLN A N 1
ATOM 788 C CA . GLN A 1 100 ? -21.882 -3.481 3.082 1.00 91.56 100 GLN A CA 1
ATOM 789 C C . GLN A 1 100 ? -21.318 -2.884 1.786 1.00 91.56 100 GLN A C 1
ATOM 791 O O . GLN A 1 100 ? -21.965 -2.994 0.743 1.00 91.56 100 GLN A O 1
ATOM 796 N N . ARG A 1 101 ? -20.084 -2.356 1.809 1.00 87.12 101 ARG A N 1
ATOM 797 C CA . ARG A 1 101 ? -19.391 -1.876 0.596 1.00 87.12 101 ARG A CA 1
ATOM 798 C C . ARG A 1 101 ? -19.252 -2.971 -0.459 1.00 87.12 101 ARG A C 1
ATOM 800 O O . ARG A 1 101 ? -19.566 -2.744 -1.626 1.00 87.12 101 ARG A O 1
ATOM 807 N N . PHE A 1 102 ? -18.845 -4.174 -0.057 1.00 85.75 102 PHE A N 1
ATOM 808 C CA . PHE A 1 102 ? -18.698 -5.298 -0.982 1.00 85.75 102 PHE A CA 1
ATOM 809 C C . PHE A 1 102 ? -20.039 -5.726 -1.599 1.00 85.75 102 PHE A C 1
ATOM 811 O O . PHE A 1 102 ? -20.114 -6.004 -2.797 1.00 85.75 102 PHE A O 1
ATOM 818 N N . ARG A 1 103 ? -21.120 -5.736 -0.806 1.00 90.06 103 ARG A N 1
ATOM 819 C CA . ARG A 1 103 ? -22.483 -5.996 -1.301 1.00 90.06 103 ARG A CA 1
ATOM 820 C C . ARG A 1 103 ? -22.917 -4.951 -2.328 1.00 90.06 103 ARG A C 1
ATOM 822 O O . ARG A 1 103 ? -23.392 -5.339 -3.393 1.00 90.06 103 ARG A O 1
ATOM 829 N N . ALA A 1 104 ? -22.699 -3.668 -2.045 1.00 88.62 104 ALA A N 1
ATOM 830 C CA . ALA A 1 104 ? -23.013 -2.583 -2.972 1.00 88.62 104 ALA A CA 1
ATOM 831 C C . ALA A 1 104 ? -22.227 -2.713 -4.291 1.00 88.62 104 ALA A C 1
ATOM 833 O O . ALA A 1 104 ? -22.805 -2.606 -5.370 1.00 88.62 104 ALA A O 1
ATOM 834 N N . MET A 1 105 ? -20.931 -3.040 -4.218 1.00 85.25 105 MET A N 1
ATOM 835 C CA . MET A 1 105 ? -20.082 -3.223 -5.401 1.00 85.25 105 MET A CA 1
ATOM 836 C C . MET A 1 105 ? -20.489 -4.439 -6.249 1.00 85.25 105 MET A C 1
ATOM 838 O O . MET A 1 105 ? -20.406 -4.404 -7.474 1.00 85.25 105 MET A O 1
ATOM 842 N N . ARG A 1 106 ? -20.975 -5.521 -5.624 1.00 84.62 106 ARG A N 1
ATOM 843 C CA . ARG A 1 106 ? -21.529 -6.675 -6.354 1.00 84.62 106 ARG A CA 1
ATOM 844 C C . ARG A 1 106 ? -22.843 -6.352 -7.055 1.00 84.62 106 ARG A C 1
ATOM 846 O O . ARG A 1 106 ? -23.072 -6.851 -8.152 1.00 84.62 106 ARG A O 1
ATOM 853 N N . GLN A 1 107 ? -23.696 -5.546 -6.426 1.00 83.75 107 GLN A N 1
ATOM 854 C CA . GLN A 1 107 ? -24.959 -5.112 -7.023 1.00 83.75 107 GLN A CA 1
ATOM 855 C C . GLN A 1 107 ? -24.723 -4.182 -8.221 1.00 83.75 107 GLN A C 1
ATOM 857 O O . GLN A 1 107 ? -25.436 -4.294 -9.212 1.00 83.75 107 GLN A O 1
ATOM 862 N N . SER A 1 108 ? -23.690 -3.333 -8.179 1.00 77.62 108 SER A N 1
ATOM 863 C CA . SER A 1 108 ? -23.322 -2.467 -9.308 1.00 77.62 108 SER A CA 1
ATOM 864 C C . SER A 1 108 ? -22.515 -3.179 -10.403 1.00 77.62 108 SER A C 1
ATOM 866 O O . SER A 1 108 ? -22.654 -2.843 -11.574 1.00 77.62 108 SER A O 1
ATOM 868 N N . GLY A 1 109 ? -21.703 -4.185 -10.058 1.00 68.94 109 GLY A N 1
ATOM 869 C CA . GLY A 1 109 ? -20.920 -4.973 -11.020 1.00 68.94 109 GLY A CA 1
ATOM 870 C C . GLY A 1 109 ? -21.697 -6.082 -11.742 1.00 68.94 109 GLY A C 1
ATOM 871 O O . GLY A 1 109 ? -21.205 -6.605 -12.738 1.00 68.94 109 GLY A O 1
ATOM 872 N N . GLY A 1 110 ? -22.887 -6.445 -11.250 1.00 57.88 110 GLY A N 1
ATOM 873 C CA . GLY A 1 110 ? -23.768 -7.464 -11.840 1.00 57.88 110 GLY A CA 1
ATOM 874 C C . GLY A 1 110 ? -24.820 -6.928 -12.817 1.00 57.88 110 GLY A C 1
ATOM 875 O O . GLY A 1 110 ? -25.557 -7.722 -13.392 1.00 57.88 110 GLY A O 1
ATOM 876 N N . ALA A 1 111 ? -24.903 -5.609 -13.009 1.00 53.97 111 ALA A N 1
ATOM 877 C CA . ALA A 1 111 ? -25.777 -4.979 -13.995 1.00 53.97 111 ALA A CA 1
ATOM 878 C C . ALA A 1 111 ? -24.990 -4.693 -15.286 1.00 53.97 111 ALA A C 1
ATOM 880 O O . ALA A 1 111 ? -24.596 -3.555 -15.548 1.00 53.97 111 ALA A O 1
ATOM 881 N N . ARG A 1 112 ? -24.703 -5.737 -16.065 1.00 49.47 112 ARG A N 1
ATOM 882 C CA . ARG A 1 112 ? -24.267 -5.636 -17.464 1.00 49.47 112 ARG A CA 1
ATOM 883 C C . ARG A 1 112 ? -24.913 -6.738 -18.279 1.00 49.47 112 ARG A C 1
ATOM 885 O O . ARG A 1 112 ? -24.889 -7.890 -17.796 1.00 49.47 112 ARG A O 1
#

Foldseek 3Di:
DPDPVVCVVVPPDPVVVVVVVVVVVVVVVVVVVVVVPPPPDDPPDPVNVVQCVLPPPNPSDRDPVSVVVVVVVVQVVQPPVPPSDHDPVSVVVVVVVVVVVVVVVCVVVPPD

Secondary structure (DSSP, 8-state):
--SSTTSGGG---HHHHHHHHHHHHHHHHHHHHHGGGSSS-----HHHHHHHHH-SS-SSS--HHHHHHHHHHHHHHH-SS-SSS--HHHHHHHHHHHHHHHHHHHHHHT--

pLDDT: mean 74.39, std 13.36, range [49.47, 91.56]

Radius of gyration: 32.74 Å; chains: 1; bounding box: 90×18×75 Å